Protein AF-Q801A0-F1 (afdb_monomer_lite)

Structure (mmCIF, N/CA/C/O backbone):
data_AF-Q801A0-F1
#
_entry.id   AF-Q801A0-F1
#
loop_
_atom_site.group_PDB
_atom_site.id
_atom_site.type_symbol
_atom_site.label_atom_id
_atom_site.label_alt_id
_atom_site.label_comp_id
_atom_site.label_asym_id
_atom_site.label_entity_id
_atom_site.label_seq_id
_atom_site.pdbx_PDB_ins_code
_atom_site.Cartn_x
_atom_site.Cartn_y
_atom_site.Cartn_z
_atom_site.occupancy
_atom_site.B_iso_or_equiv
_atom_site.auth_seq_id
_atom_site.auth_comp_id
_atom_site.auth_asym_id
_atom_site.auth_atom_id
_atom_site.pdbx_PDB_model_num
ATOM 1 N N . THR A 1 1 ? 3.835 -5.209 -22.792 1.00 73.00 1 THR A N 1
ATOM 2 C CA . THR A 1 1 ? 5.117 -5.891 -22.469 1.00 73.00 1 THR A CA 1
ATOM 3 C C . THR A 1 1 ? 5.051 -6.560 -21.097 1.00 73.00 1 THR A C 1
ATOM 5 O O . THR A 1 1 ? 4.154 -6.251 -20.318 1.00 73.00 1 THR A O 1
ATOM 8 N N . ARG A 1 2 ? 5.968 -7.489 -20.769 1.00 81.25 2 ARG A N 1
ATOM 9 C CA . ARG A 1 2 ? 5.995 -8.210 -19.471 1.00 81.25 2 ARG A CA 1
ATOM 10 C C . ARG A 1 2 ? 6.015 -7.265 -18.258 1.00 81.25 2 ARG A C 1
ATOM 12 O O . ARG A 1 2 ? 5.290 -7.511 -17.299 1.00 81.25 2 ARG A O 1
ATOM 19 N N . GLY A 1 3 ? 6.769 -6.165 -18.336 1.00 82.62 3 GLY A N 1
ATOM 20 C CA . GLY A 1 3 ? 6.829 -5.135 -17.290 1.00 82.62 3 GLY A CA 1
ATOM 21 C C . GLY A 1 3 ? 5.484 -4.448 -17.026 1.00 82.62 3 GLY A C 1
ATOM 22 O O . GLY A 1 3 ? 5.073 -4.345 -15.876 1.00 82.62 3 GLY A O 1
ATOM 23 N N . GLN A 1 4 ? 4.736 -4.081 -18.074 1.00 85.62 4 GLN A N 1
ATOM 24 C CA . GLN A 1 4 ? 3.396 -3.483 -17.932 1.00 85.62 4 GLN A CA 1
ATOM 25 C C . GLN A 1 4 ? 2.413 -4.422 -17.218 1.00 85.62 4 GLN A C 1
ATOM 27 O O . GLN A 1 4 ? 1.650 -3.985 -16.358 1.00 85.62 4 GLN A O 1
ATOM 32 N N . ARG A 1 5 ? 2.460 -5.726 -17.528 1.00 89.69 5 ARG A N 1
ATOM 33 C CA . ARG A 1 5 ? 1.621 -6.728 -16.851 1.00 89.69 5 ARG A CA 1
ATOM 34 C C . ARG A 1 5 ? 1.970 -6.840 -15.367 1.00 89.69 5 ARG A C 1
ATOM 36 O O . ARG A 1 5 ? 1.071 -6.841 -14.534 1.00 89.69 5 ARG A O 1
ATOM 43 N N . LEU A 1 6 ? 3.259 -6.926 -15.035 1.00 90.25 6 LEU A N 1
ATOM 44 C CA . LEU A 1 6 ? 3.715 -6.976 -13.643 1.00 90.25 6 LEU A CA 1
ATOM 45 C C . LEU A 1 6 ? 3.309 -5.711 -12.872 1.00 90.25 6 LEU A C 1
ATOM 47 O O . LEU A 1 6 ? 2.892 -5.807 -11.721 1.00 90.25 6 LEU A O 1
ATOM 51 N N . PHE A 1 7 ? 3.367 -4.547 -13.524 1.00 90.69 7 PHE A N 1
ATOM 52 C CA . PHE A 1 7 ? 3.004 -3.266 -12.925 1.00 90.69 7 PHE A CA 1
ATOM 53 C C . PHE A 1 7 ? 1.510 -3.216 -12.609 1.00 90.69 7 PHE A C 1
ATOM 55 O O . PHE A 1 7 ? 1.133 -2.931 -11.478 1.00 90.69 7 PHE A O 1
ATOM 62 N N . SER A 1 8 ? 0.659 -3.597 -13.566 1.00 93.50 8 SER A N 1
ATOM 63 C CA . SER A 1 8 ? -0.792 -3.692 -13.361 1.00 93.50 8 SER A CA 1
ATOM 64 C C . SER A 1 8 ? -1.161 -4.643 -12.212 1.00 93.50 8 SER A C 1
ATOM 66 O O . SER A 1 8 ? -1.998 -4.306 -11.375 1.00 93.50 8 SER A O 1
ATOM 68 N N . ILE A 1 9 ? -0.484 -5.794 -12.105 1.00 93.56 9 ILE A N 1
ATOM 69 C CA . ILE A 1 9 ? -0.683 -6.736 -10.991 1.00 93.56 9 ILE A CA 1
ATOM 70 C C . ILE A 1 9 ? -0.283 -6.100 -9.653 1.00 93.56 9 ILE A C 1
ATOM 72 O O . ILE A 1 9 ? -1.025 -6.216 -8.678 1.00 93.56 9 ILE A O 1
ATOM 76 N N . ALA A 1 10 ? 0.869 -5.426 -9.588 1.00 93.94 10 ALA A N 1
ATOM 77 C CA . ALA A 1 10 ? 1.323 -4.755 -8.370 1.00 93.94 10 ALA A CA 1
ATOM 78 C C . ALA A 1 10 ? 0.355 -3.639 -7.937 1.00 93.94 10 ALA A C 1
ATOM 80 O O . ALA A 1 10 ? 0.010 -3.560 -6.758 1.00 93.94 10 ALA A O 1
ATOM 81 N N . VAL A 1 11 ? -0.148 -2.845 -8.889 1.00 94.75 11 VAL A N 1
ATOM 82 C CA . VAL A 1 11 ? -1.158 -1.801 -8.649 1.00 94.75 11 VAL A CA 1
ATOM 83 C C . VAL A 1 11 ? -2.448 -2.398 -8.083 1.00 94.75 11 VAL A C 1
ATOM 85 O O . VAL A 1 11 ? -2.939 -1.944 -7.053 1.00 94.75 11 VAL A O 1
ATOM 88 N N . SER A 1 12 ? -2.972 -3.459 -8.698 1.00 95.50 12 SER A N 1
ATOM 89 C CA . SER A 1 12 ? -4.181 -4.126 -8.200 1.00 95.50 12 SER A CA 1
ATOM 90 C C . SER A 1 12 ? -3.992 -4.666 -6.775 1.00 95.50 12 SER A C 1
ATOM 92 O O . SER A 1 12 ? -4.858 -4.503 -5.913 1.00 95.50 12 SER A O 1
ATOM 94 N N . ARG A 1 13 ? -2.825 -5.257 -6.486 1.00 95.19 13 ARG A N 1
ATOM 95 C CA . ARG A 1 13 ? -2.493 -5.785 -5.154 1.00 95.19 13 ARG A CA 1
ATOM 96 C C . ARG A 1 13 ? -2.385 -4.691 -4.096 1.00 95.19 13 ARG A C 1
ATOM 98 O O . ARG A 1 13 ? -2.923 -4.873 -3.006 1.00 95.19 13 ARG A O 1
ATOM 105 N N . VAL A 1 14 ? -1.724 -3.569 -4.398 1.00 95.75 14 VAL A N 1
ATOM 106 C CA . VAL A 1 14 ? -1.597 -2.465 -3.433 1.00 95.75 14 VAL A CA 1
ATOM 107 C C . VAL A 1 14 ? -2.942 -1.782 -3.183 1.00 95.75 14 VAL A C 1
ATOM 109 O O . VAL A 1 14 ? -3.251 -1.475 -2.037 1.00 95.75 14 VAL A O 1
ATOM 112 N N . GLN A 1 15 ? -3.786 -1.634 -4.210 1.00 95.38 15 GLN A N 1
ATOM 113 C CA . GLN A 1 15 ? -5.150 -1.117 -4.050 1.00 95.38 15 GLN A CA 1
ATOM 114 C C . GLN A 1 15 ? -5.980 -2.010 -3.125 1.00 95.38 15 GLN A C 1
ATOM 116 O O . GLN A 1 15 ? -6.619 -1.521 -2.197 1.00 95.38 15 GLN A O 1
ATOM 121 N N . HIS A 1 16 ? -5.929 -3.329 -3.326 1.00 93.94 16 HIS A N 1
ATOM 122 C CA . HIS A 1 16 ? -6.635 -4.265 -2.455 1.00 93.94 16 HIS A CA 1
ATOM 123 C C . HIS A 1 16 ? -6.119 -4.212 -1.008 1.00 93.94 16 HIS A C 1
ATOM 125 O O . HIS A 1 16 ? -6.919 -4.197 -0.073 1.00 93.94 16 HIS A O 1
ATOM 131 N N . LEU A 1 17 ? -4.799 -4.148 -0.810 1.00 94.38 17 LEU A N 1
ATOM 132 C CA . LEU A 1 17 ? -4.196 -3.988 0.516 1.00 94.38 17 LEU A CA 1
ATOM 133 C C . LEU A 1 17 ? -4.634 -2.689 1.200 1.00 94.38 17 LEU A C 1
ATOM 135 O O . LEU A 1 17 ? -4.963 -2.717 2.383 1.00 94.38 17 LEU A O 1
ATOM 139 N N . HIS A 1 18 ? -4.682 -1.579 0.462 1.00 94.56 18 HIS A N 1
ATOM 140 C CA . HIS A 1 18 ? -5.147 -0.294 0.976 1.00 94.56 18 HIS A CA 1
ATOM 141 C C . HIS A 1 18 ? -6.603 -0.366 1.449 1.00 94.56 18 HIS A C 1
ATOM 143 O O . HIS A 1 18 ? -6.892 0.003 2.584 1.00 94.56 18 HIS A O 1
ATOM 149 N N . LEU A 1 19 ? -7.501 -0.917 0.624 1.00 93.81 19 LEU A N 1
ATOM 150 C CA . LEU A 1 19 ? -8.912 -1.083 0.986 1.00 93.81 19 LEU A CA 1
ATOM 151 C C . LEU A 1 19 ? -9.093 -2.000 2.203 1.00 93.81 19 LEU A C 1
ATOM 153 O O . LEU A 1 19 ? -9.931 -1.734 3.063 1.00 93.81 19 LEU A O 1
ATOM 157 N N . LEU A 1 20 ? -8.298 -3.070 2.303 1.00 91.12 20 LEU A N 1
ATOM 158 C CA . LEU A 1 20 ? -8.319 -3.960 3.462 1.00 91.12 20 LEU A CA 1
ATOM 159 C C . LEU A 1 20 ? -7.852 -3.240 4.735 1.00 91.12 20 LEU A C 1
ATOM 161 O O . LEU A 1 20 ? -8.500 -3.369 5.771 1.00 91.12 20 LEU A O 1
ATOM 165 N N . ALA A 1 21 ? -6.756 -2.481 4.659 1.00 89.88 21 ALA A N 1
ATOM 166 C CA . ALA A 1 21 ? -6.239 -1.708 5.784 1.00 89.88 21 ALA A CA 1
ATOM 167 C C . ALA A 1 21 ? -7.244 -0.642 6.242 1.00 89.88 21 ALA A C 1
ATOM 169 O O . ALA A 1 21 ? -7.520 -0.545 7.434 1.00 89.88 21 ALA A O 1
ATOM 170 N N . GLN A 1 22 ? -7.845 0.089 5.297 1.00 91.25 22 GLN A N 1
ATOM 171 C CA . GLN A 1 22 ? -8.879 1.081 5.582 1.00 91.25 22 GLN A CA 1
ATOM 172 C C . GLN A 1 22 ? -10.073 0.445 6.296 1.00 91.25 22 GLN A C 1
ATOM 174 O O . GLN A 1 22 ? -10.487 0.934 7.340 1.00 91.25 22 GLN A O 1
ATOM 179 N N . ARG A 1 23 ? -10.582 -0.680 5.780 1.00 90.44 23 ARG A N 1
ATOM 180 C CA . ARG A 1 23 ? -11.695 -1.403 6.403 1.00 90.44 23 ARG A CA 1
ATOM 181 C C . ARG A 1 23 ? -11.369 -1.837 7.827 1.00 90.44 23 ARG A C 1
ATOM 183 O O . ARG A 1 23 ? -12.159 -1.600 8.727 1.00 90.44 23 ARG A O 1
ATOM 190 N N . LEU A 1 24 ? -10.206 -2.451 8.032 1.00 88.12 24 LEU A N 1
ATOM 191 C CA . LEU A 1 24 ? -9.783 -2.918 9.352 1.00 88.12 24 LEU A CA 1
ATOM 192 C C . LEU A 1 24 ? -9.611 -1.775 10.348 1.00 88.12 24 LEU A C 1
ATOM 194 O O . LEU A 1 24 ? -9.953 -1.937 11.517 1.00 88.12 24 LEU A O 1
ATOM 198 N N . PHE A 1 25 ? -9.089 -0.641 9.886 1.00 86.94 25 PHE A N 1
ATOM 199 C CA . PHE A 1 25 ? -8.958 0.551 10.705 1.00 86.94 25 PHE A CA 1
ATOM 200 C C . PHE A 1 25 ? -10.328 1.131 11.072 1.00 86.94 25 PHE A C 1
ATOM 202 O O . PHE A 1 25 ? -10.570 1.386 12.244 1.00 86.94 25 PHE A O 1
ATOM 209 N N . SER A 1 26 ? -11.247 1.257 10.110 1.00 89.31 26 SER A N 1
ATOM 210 C CA . SER A 1 26 ? -12.614 1.726 10.371 1.00 89.31 26 SER A CA 1
ATOM 211 C C . SER A 1 26 ? -13.397 0.787 11.293 1.00 89.31 26 SER A C 1
ATOM 213 O O . SER A 1 26 ? -14.056 1.256 12.217 1.00 89.31 26 SER A O 1
ATOM 215 N N . ASP A 1 27 ? -13.299 -0.531 11.090 1.00 88.62 27 ASP A N 1
ATOM 216 C CA . ASP A 1 27 ? -13.929 -1.531 11.960 1.00 88.62 27 ASP A CA 1
ATOM 217 C C . ASP A 1 27 ? -13.383 -1.408 13.393 1.00 88.62 27 ASP A C 1
ATOM 219 O O . ASP A 1 27 ? -14.153 -1.402 14.353 1.00 88.62 27 ASP A O 1
ATOM 223 N N . PHE A 1 28 ? -12.062 -1.251 13.538 1.00 86.31 28 PHE A N 1
ATOM 224 C CA . PHE A 1 28 ? -11.417 -1.018 14.828 1.00 86.31 28 PHE A CA 1
ATOM 225 C C . PHE A 1 28 ? -11.901 0.282 15.474 1.00 86.31 28 PHE A C 1
ATOM 227 O O . PHE A 1 28 ? -12.397 0.229 16.594 1.00 86.31 28 PHE A O 1
ATOM 234 N N . GLU A 1 29 ? -11.835 1.413 14.770 1.00 87.31 29 GLU A N 1
ATOM 235 C CA . GLU A 1 29 ? -12.251 2.722 15.285 1.00 87.31 29 GLU A CA 1
ATOM 236 C C . GLU A 1 29 ? -13.720 2.717 15.727 1.00 87.31 29 GLU A C 1
ATOM 238 O O . GLU A 1 29 ? -14.038 3.194 16.812 1.00 87.31 29 GLU A O 1
ATOM 243 N N . SER A 1 30 ? -14.607 2.103 14.938 1.00 89.12 30 SER A N 1
ATOM 244 C CA . SER A 1 30 ? -16.037 2.002 15.260 1.00 89.12 30 SER A CA 1
ATOM 245 C C . SER A 1 30 ? -16.340 1.135 16.487 1.00 89.12 30 SER A C 1
ATOM 247 O O . SER A 1 30 ? -17.406 1.270 17.086 1.00 89.12 30 SER A O 1
ATOM 249 N N . SER A 1 31 ? -15.418 0.241 16.860 1.00 89.12 31 SER A N 1
ATOM 250 C CA . SER A 1 31 ? -15.555 -0.629 18.032 1.00 89.12 31 SER A CA 1
ATOM 251 C C . SER A 1 31 ? -15.087 0.021 19.336 1.00 89.12 31 SER A C 1
ATOM 253 O O . SER A 1 31 ? -15.377 -0.511 20.407 1.00 89.12 31 SER A O 1
ATOM 255 N N . LEU A 1 32 ? -14.379 1.153 19.253 1.00 88.62 32 LEU A N 1
ATOM 256 C CA . LEU A 1 32 ? -13.834 1.850 20.412 1.00 88.62 32 LEU A CA 1
ATOM 257 C C . LEU A 1 32 ? -14.914 2.626 21.164 1.00 88.62 32 LEU A C 1
ATOM 259 O O . LEU A 1 32 ? -15.787 3.269 20.580 1.00 88.62 32 LEU A O 1
ATOM 263 N N . GLN A 1 33 ? -14.805 2.635 22.487 1.00 89.81 33 GLN A N 1
ATOM 264 C CA . GLN A 1 33 ? -15.561 3.547 23.335 1.00 89.81 33 GLN A CA 1
ATOM 265 C C . GLN A 1 33 ? -14.976 4.966 23.257 1.00 89.81 33 GLN A C 1
ATOM 267 O O . GLN A 1 33 ? -13.806 5.162 22.930 1.00 89.81 33 GLN A O 1
ATOM 272 N N . THR A 1 34 ? -15.761 5.979 23.634 1.00 86.12 34 THR A N 1
ATOM 273 C CA . THR A 1 34 ? -15.368 7.400 23.554 1.00 86.12 34 THR A CA 1
ATOM 274 C C . THR A 1 34 ? -14.021 7.711 24.220 1.00 86.12 34 THR A C 1
ATOM 276 O O . THR A 1 34 ? -13.263 8.544 23.724 1.00 86.12 34 THR A O 1
ATOM 279 N N . GLU A 1 35 ? -13.701 7.061 25.343 1.00 85.44 35 GLU A N 1
ATOM 280 C CA . GLU A 1 35 ? -12.425 7.277 26.037 1.00 85.44 35 GLU A CA 1
ATOM 281 C C . GLU A 1 35 ? -11.248 6.594 25.325 1.00 85.44 35 GLU A C 1
ATOM 283 O O . GLU A 1 35 ? -10.176 7.183 25.203 1.00 85.44 35 GLU A O 1
ATOM 288 N N . GLU A 1 36 ? -11.454 5.404 24.764 1.00 85.75 36 GLU A N 1
ATOM 289 C CA . GLU A 1 36 ? -10.448 4.711 23.953 1.00 85.75 36 GLU A CA 1
ATOM 290 C C . GLU A 1 36 ? -10.171 5.480 22.654 1.00 85.75 36 GLU A C 1
ATOM 292 O O . GLU A 1 36 ? -9.020 5.610 22.243 1.00 85.75 36 GLU A O 1
ATOM 297 N N . GLN A 1 37 ? -11.197 6.092 22.053 1.00 83.94 37 GLN A N 1
ATOM 298 C CA . GLN A 1 37 ? -11.037 6.954 20.880 1.00 83.94 37 GLN A CA 1
ATOM 299 C C . GLN A 1 37 ? -10.224 8.219 21.206 1.00 83.94 37 GLN A C 1
ATOM 301 O O . GLN A 1 37 ? -9.370 8.639 20.424 1.00 83.94 37 GLN A O 1
ATOM 306 N N . ARG A 1 38 ? -10.415 8.813 22.395 1.00 83.12 38 ARG A N 1
ATOM 307 C CA . ARG A 1 38 ? -9.566 9.921 22.871 1.00 83.12 38 ARG A CA 1
ATOM 308 C C . ARG A 1 38 ? -8.116 9.493 23.068 1.00 83.12 38 ARG A C 1
ATOM 310 O O . ARG A 1 38 ? -7.223 10.291 22.791 1.00 83.12 38 ARG A O 1
ATOM 317 N N . GLN A 1 39 ? -7.872 8.274 23.545 1.00 82.06 39 GLN A N 1
ATOM 318 C CA . GLN A 1 39 ? -6.518 7.734 23.678 1.00 82.06 39 GLN A CA 1
ATOM 319 C C . GLN A 1 39 ? -5.884 7.450 22.313 1.00 82.06 39 GLN A C 1
ATOM 321 O O . GLN A 1 39 ? -4.748 7.861 22.092 1.00 82.06 39 GLN A O 1
ATOM 326 N N . LEU A 1 40 ? -6.629 6.862 21.373 1.00 81.94 40 LEU A N 1
ATOM 327 C CA . LEU A 1 40 ? -6.182 6.648 19.995 1.00 81.94 40 LEU A CA 1
ATOM 328 C C . LEU A 1 40 ? -5.736 7.963 19.334 1.00 81.94 40 LEU A C 1
ATOM 330 O O . LEU A 1 40 ? -4.665 8.031 18.739 1.00 81.94 40 LEU A O 1
ATOM 334 N N . ASN A 1 41 ? -6.504 9.041 19.504 1.00 77.06 41 ASN A N 1
ATOM 335 C CA . ASN A 1 41 ? -6.144 10.357 18.969 1.00 77.06 41 ASN A CA 1
ATOM 336 C C . ASN A 1 41 ? -4.850 10.928 19.575 1.00 77.06 41 ASN A C 1
ATOM 338 O O . ASN A 1 41 ? -4.131 11.656 18.897 1.00 77.06 41 ASN A O 1
ATOM 342 N N . LYS A 1 42 ? -4.530 10.604 20.836 1.00 77.25 42 LYS A N 1
ATOM 343 C CA . LYS A 1 42 ? -3.253 10.998 21.457 1.00 77.25 42 LYS A CA 1
ATOM 344 C C . LYS A 1 42 ? -2.080 10.203 20.887 1.00 77.25 42 LYS A C 1
ATOM 346 O O . LYS A 1 42 ? -1.022 10.782 20.675 1.00 77.25 42 LYS A O 1
ATOM 351 N N . ILE A 1 43 ? -2.291 8.917 20.608 1.00 72.81 43 ILE A N 1
ATOM 352 C CA . ILE A 1 43 ? -1.309 8.024 19.983 1.00 72.81 43 ILE A CA 1
ATOM 353 C C . ILE A 1 43 ? -0.929 8.553 18.588 1.00 72.81 43 ILE A C 1
ATOM 355 O O . ILE A 1 43 ? 0.245 8.768 18.315 1.00 72.81 43 ILE A O 1
ATOM 359 N N . PHE A 1 44 ? -1.903 8.926 17.750 1.00 67.31 44 PHE A N 1
ATOM 360 C CA . PHE A 1 44 ? -1.631 9.508 16.423 1.00 67.31 44 PHE A CA 1
ATOM 361 C C . PHE A 1 44 ? -0.823 10.813 16.434 1.00 67.31 44 PHE A C 1
ATOM 363 O O . PHE A 1 44 ? -0.169 11.135 15.446 1.00 67.31 44 PHE A O 1
ATOM 370 N N . LEU A 1 45 ? -0.866 11.574 17.528 1.00 61.94 45 LEU A N 1
ATOM 371 C CA . LEU A 1 45 ? -0.087 12.804 17.679 1.00 61.94 45 LEU A CA 1
ATOM 372 C C . LEU A 1 45 ? 1.360 12.543 18.125 1.00 61.94 45 LEU A C 1
ATOM 374 O O . LEU A 1 45 ? 2.173 13.465 18.094 1.00 61.94 45 LEU A O 1
ATOM 378 N N . GLN A 1 46 ? 1.671 11.322 18.566 1.00 60.97 46 GLN A N 1
ATOM 379 C CA . GLN A 1 46 ? 2.925 10.981 19.236 1.00 60.97 46 GLN A CA 1
ATOM 380 C C . GLN A 1 46 ? 3.683 9.817 18.575 1.00 60.97 46 GLN A C 1
ATOM 382 O O . GLN A 1 46 ? 4.831 9.558 18.940 1.00 60.97 46 GLN A O 1
ATOM 387 N N . ASP A 1 47 ? 3.063 9.138 17.610 1.00 65.88 47 ASP A N 1
ATOM 388 C CA . ASP A 1 47 ? 3.552 7.881 17.057 1.00 65.88 47 ASP A CA 1
ATOM 389 C C . ASP A 1 47 ? 4.449 8.013 15.830 1.00 65.88 47 ASP A C 1
ATOM 391 O O . ASP A 1 47 ? 4.353 8.942 15.026 1.00 65.88 47 ASP A O 1
ATOM 395 N N . PHE A 1 48 ? 5.273 6.977 15.678 1.00 77.62 48 PHE A N 1
ATOM 396 C CA . PHE A 1 48 ? 6.115 6.726 14.521 1.00 77.62 48 PHE A CA 1
ATOM 397 C C . PHE A 1 48 ? 5.520 5.591 13.683 1.00 77.62 48 PHE A C 1
ATOM 399 O O . PHE A 1 48 ? 5.170 4.531 14.211 1.00 77.62 48 PHE A O 1
ATOM 406 N N . CYS A 1 49 ? 5.453 5.755 12.364 1.00 87.00 49 CYS A N 1
ATOM 407 C CA . CYS A 1 49 ? 5.162 4.637 11.475 1.00 87.00 49 CYS A CA 1
ATOM 408 C C . CYS A 1 49 ? 6.411 3.764 11.296 1.00 87.00 49 CYS A C 1
ATOM 410 O O . CYS A 1 49 ? 7.541 4.251 11.243 1.00 87.00 49 CYS A O 1
ATOM 412 N N . ASN A 1 50 ? 6.208 2.463 11.054 1.00 89.31 50 ASN A N 1
ATOM 413 C CA . ASN A 1 50 ? 7.295 1.526 10.725 1.00 89.31 50 ASN A CA 1
ATOM 414 C C . ASN A 1 50 ? 8.137 1.962 9.508 1.00 89.31 50 ASN A C 1
ATOM 416 O O . ASN A 1 50 ? 9.202 1.406 9.270 1.00 89.31 50 ASN A O 1
ATOM 420 N N . SER A 1 51 ? 7.649 2.917 8.717 1.00 91.94 51 SER A N 1
ATOM 421 C CA . SER A 1 51 ? 8.277 3.443 7.509 1.00 91.94 51 SER A CA 1
ATOM 422 C C . SER A 1 51 ? 8.877 4.847 7.653 1.00 91.94 51 SER A C 1
ATOM 424 O O . SER A 1 51 ? 9.406 5.344 6.665 1.00 91.94 51 SER A O 1
ATOM 426 N N . ASP A 1 52 ? 8.833 5.498 8.821 1.00 90.69 52 ASP A N 1
ATOM 427 C CA . ASP A 1 52 ? 9.202 6.926 8.953 1.00 90.69 52 ASP A CA 1
ATOM 428 C C . ASP A 1 52 ? 10.659 7.243 8.600 1.00 90.69 52 ASP A C 1
ATOM 430 O O . ASP A 1 52 ? 10.987 8.347 8.174 1.00 90.69 52 ASP A O 1
ATOM 434 N N . TYR A 1 53 ? 11.550 6.260 8.715 1.00 91.06 53 TYR A N 1
ATOM 435 C CA . TYR A 1 53 ? 12.953 6.399 8.319 1.00 91.06 53 TYR A CA 1
ATOM 436 C C . TYR A 1 53 ? 13.179 6.256 6.799 1.00 91.06 53 TYR A C 1
ATOM 438 O O . TYR A 1 53 ? 14.317 6.343 6.327 1.00 91.06 53 TYR A O 1
ATOM 446 N N . ILE A 1 54 ? 12.133 5.983 6.010 1.00 94.19 54 ILE A N 1
ATOM 447 C CA . ILE A 1 54 ? 12.212 5.817 4.555 1.00 94.19 54 ILE A CA 1
ATOM 448 C C . ILE A 1 54 ? 11.869 7.145 3.882 1.00 94.19 54 ILE A C 1
ATOM 450 O O . ILE A 1 54 ? 10.712 7.552 3.809 1.00 94.19 54 ILE A O 1
ATOM 454 N N . ILE A 1 55 ? 12.883 7.787 3.304 1.00 93.50 55 ILE A N 1
ATOM 455 C CA . ILE A 1 55 ? 12.700 9.005 2.511 1.00 93.50 55 ILE A CA 1
ATOM 456 C C . ILE A 1 55 ? 11.946 8.647 1.228 1.00 93.50 55 ILE A C 1
ATOM 458 O O . ILE A 1 55 ? 12.453 7.913 0.373 1.00 93.50 55 ILE A O 1
ATOM 462 N N . SER A 1 56 ? 10.738 9.182 1.095 1.00 92.56 56 SER A N 1
ATOM 463 C CA . SER A 1 56 ? 9.882 9.024 -0.077 1.00 92.56 56 SER A CA 1
ATOM 464 C C . SER A 1 56 ? 9.496 10.395 -0.637 1.00 92.56 56 SER A C 1
ATOM 466 O O . SER A 1 56 ? 9.514 11.373 0.110 1.00 92.56 56 SER A O 1
ATOM 468 N N . PRO A 1 57 ? 9.199 10.498 -1.946 1.00 93.25 57 PRO A N 1
ATOM 469 C CA . PRO A 1 57 ? 8.692 11.736 -2.520 1.00 93.25 57 PRO A CA 1
ATOM 470 C C . PRO A 1 57 ? 7.411 12.172 -1.811 1.00 93.25 57 PRO A C 1
ATOM 472 O O . PRO A 1 57 ? 6.469 11.384 -1.713 1.00 93.25 57 PRO A O 1
ATOM 475 N N . ILE A 1 58 ? 7.371 13.418 -1.349 1.00 92.31 58 ILE A N 1
ATOM 476 C CA . ILE A 1 58 ? 6.221 13.940 -0.590 1.00 92.31 58 ILE A CA 1
ATOM 477 C C . ILE A 1 58 ? 5.161 14.585 -1.483 1.00 92.31 58 ILE A C 1
ATOM 479 O O . ILE A 1 58 ? 4.036 14.827 -1.050 1.00 92.31 58 ILE A O 1
ATOM 483 N N . ASP A 1 59 ? 5.506 14.856 -2.742 1.00 93.31 59 ASP A N 1
ATOM 484 C CA . ASP A 1 59 ? 4.603 15.480 -3.693 1.00 93.31 59 ASP A CA 1
ATOM 485 C C . ASP A 1 59 ? 4.752 14.931 -5.123 1.00 93.31 59 ASP A C 1
ATOM 487 O O . ASP A 1 59 ? 5.619 14.110 -5.463 1.00 93.31 59 ASP A O 1
ATOM 491 N N . LYS A 1 60 ? 3.852 15.397 -5.994 1.00 94.00 60 LYS A N 1
ATOM 492 C CA . LYS A 1 60 ? 3.805 15.021 -7.411 1.00 94.00 60 LYS A CA 1
ATOM 493 C C . LYS A 1 60 ? 5.095 15.381 -8.146 1.00 94.00 60 LYS A C 1
ATOM 495 O O . LYS A 1 60 ? 5.507 14.655 -9.048 1.00 94.00 60 LYS A O 1
ATOM 500 N N . HIS A 1 61 ? 5.710 16.500 -7.799 1.00 95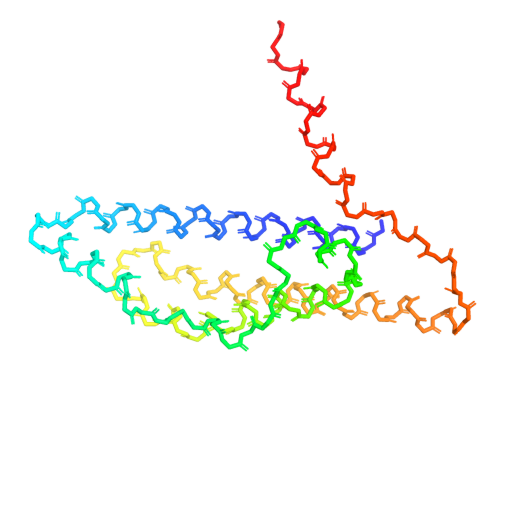.12 61 HIS A N 1
ATOM 501 C CA . HIS A 1 61 ? 6.853 17.043 -8.507 1.00 95.12 61 HIS A CA 1
ATOM 502 C C . HIS A 1 61 ? 8.133 16.266 -8.185 1.00 95.12 61 HIS A C 1
ATOM 504 O O . HIS A 1 61 ? 8.855 15.866 -9.099 1.00 95.12 61 HIS A O 1
ATOM 510 N N . GLU A 1 62 ? 8.375 15.945 -6.916 1.00 93.56 62 GLU A N 1
ATOM 511 C CA . GLU A 1 62 ? 9.447 15.039 -6.497 1.00 93.56 62 GLU A CA 1
ATOM 512 C C . GLU A 1 62 ? 9.264 13.625 -7.063 1.00 93.56 62 GLU A C 1
ATOM 514 O O . GLU A 1 62 ? 10.235 12.981 -7.481 1.00 93.56 62 GLU A O 1
ATOM 519 N N . THR A 1 63 ? 8.013 13.157 -7.136 1.00 93.69 63 THR A N 1
ATOM 520 C CA . THR A 1 63 ? 7.681 11.866 -7.749 1.00 93.69 63 THR A CA 1
ATOM 521 C C . THR A 1 63 ? 8.054 11.859 -9.231 1.00 93.69 63 THR A C 1
ATOM 523 O O . THR A 1 63 ? 8.746 10.952 -9.685 1.00 93.69 63 THR A O 1
ATOM 526 N N . GLN A 1 64 ? 7.662 12.890 -9.986 1.00 92.81 64 GLN A N 1
ATOM 527 C CA . GLN A 1 64 ? 7.943 12.999 -11.424 1.00 92.81 64 GLN A CA 1
ATOM 528 C C . GLN A 1 64 ? 9.435 13.130 -11.753 1.00 92.81 64 GLN A C 1
ATOM 530 O O . GLN A 1 64 ? 9.848 12.740 -12.842 1.00 92.81 64 GLN A O 1
ATOM 535 N N . ARG A 1 65 ? 10.246 13.655 -10.828 1.00 93.06 65 ARG A N 1
ATOM 536 C CA . ARG A 1 65 ? 11.707 13.729 -10.985 1.00 93.06 65 ARG A CA 1
ATOM 537 C C . ARG A 1 65 ? 12.438 12.435 -10.640 1.00 93.06 65 ARG A C 1
ATOM 539 O O . ARG A 1 65 ? 13.631 12.320 -10.909 1.00 93.06 65 ARG A O 1
ATOM 546 N N . SER A 1 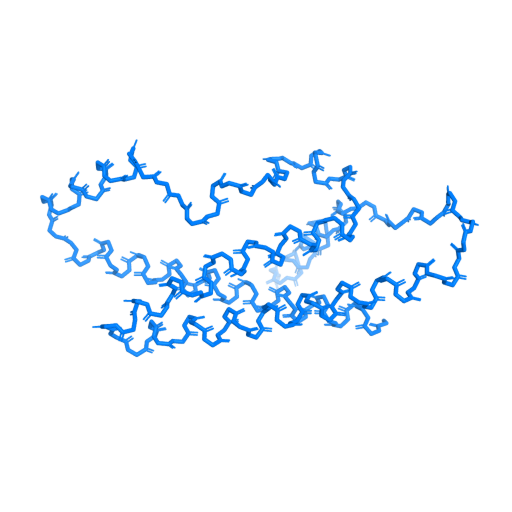66 ? 11.764 11.478 -10.014 1.00 92.19 66 SER A N 1
ATOM 547 C CA . SER A 1 66 ? 12.370 10.210 -9.623 1.00 92.19 66 SER A CA 1
ATOM 548 C C . SER A 1 66 ? 12.280 9.191 -10.758 1.00 92.19 66 SER A C 1
ATOM 550 O O . SER A 1 66 ? 11.260 9.078 -11.433 1.00 92.19 66 SER A O 1
ATOM 552 N N . SER A 1 67 ? 13.342 8.409 -10.960 1.00 91.88 67 SER A N 1
ATOM 553 C CA . SER A 1 67 ? 13.302 7.304 -11.921 1.00 91.88 67 SER A CA 1
ATOM 554 C C . SER A 1 67 ? 12.334 6.210 -11.461 1.00 91.88 67 SER A C 1
ATOM 556 O O . SER A 1 67 ? 12.134 5.999 -10.261 1.00 91.88 67 SER A O 1
ATOM 558 N N . VAL A 1 68 ? 11.779 5.454 -12.413 1.00 89.56 68 VAL A N 1
ATOM 559 C CA . VAL A 1 68 ? 10.900 4.304 -12.124 1.00 89.56 68 VAL A CA 1
ATOM 560 C C . VAL A 1 68 ? 11.590 3.297 -11.202 1.00 89.56 68 VAL A C 1
ATOM 562 O O . VAL A 1 68 ? 10.960 2.765 -10.289 1.00 89.56 68 VAL A O 1
ATOM 565 N N . LEU A 1 69 ? 12.8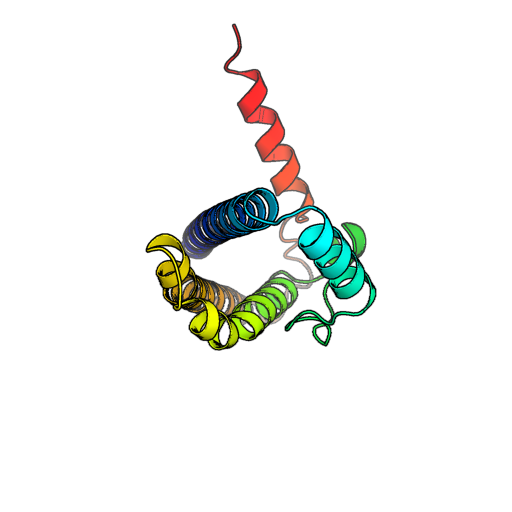94 3.073 -11.396 1.00 90.88 69 LEU A N 1
ATOM 566 C CA . LEU A 1 69 ? 13.689 2.190 -10.549 1.00 90.88 69 LEU A CA 1
ATOM 567 C C . LEU A 1 69 ? 13.794 2.724 -9.113 1.00 90.88 69 LEU A C 1
ATOM 569 O O . LEU A 1 69 ? 13.567 1.970 -8.172 1.00 90.88 69 LEU A O 1
ATOM 573 N N . LYS A 1 70 ? 14.065 4.027 -8.934 1.00 93.06 70 LYS A N 1
ATOM 574 C CA . LYS A 1 70 ? 14.110 4.664 -7.608 1.00 93.06 70 LYS A CA 1
ATOM 575 C C . LYS A 1 70 ? 12.762 4.547 -6.898 1.00 93.06 70 LYS A C 1
ATOM 577 O O . LYS A 1 70 ? 12.725 4.119 -5.748 1.00 93.06 70 LYS A O 1
ATOM 582 N N . LEU A 1 71 ? 11.669 4.879 -7.586 1.00 94.62 71 LEU A N 1
ATOM 583 C CA . LEU A 1 71 ? 10.315 4.776 -7.034 1.00 94.62 71 LEU A CA 1
ATOM 584 C C . LEU A 1 71 ? 9.976 3.333 -6.649 1.00 94.62 71 LEU A C 1
ATOM 586 O O . LEU A 1 71 ? 9.517 3.096 -5.538 1.00 94.62 71 LEU A O 1
ATOM 590 N N . SER A 1 72 ? 10.285 2.364 -7.515 1.00 93.75 72 SER A N 1
ATOM 591 C CA . SER A 1 72 ? 10.037 0.941 -7.244 1.00 93.75 72 SER A CA 1
ATOM 592 C C . SER A 1 72 ? 10.833 0.437 -6.037 1.00 93.75 72 SER A C 1
ATOM 594 O O . SER A 1 72 ? 10.288 -0.288 -5.208 1.00 93.75 72 SER A O 1
ATOM 596 N N . SER A 1 73 ? 12.096 0.851 -5.890 1.00 95.38 73 SER A N 1
ATOM 597 C CA . SER A 1 73 ? 12.928 0.512 -4.728 1.00 95.38 73 SER A CA 1
ATOM 598 C C . SER A 1 73 ? 12.408 1.132 -3.429 1.00 95.38 73 SER A C 1
ATOM 600 O O . SER A 1 73 ? 12.414 0.473 -2.391 1.00 95.38 73 SER A O 1
ATOM 602 N N . ILE A 1 74 ? 11.915 2.375 -3.472 1.00 96.31 74 ILE A N 1
ATOM 603 C CA . ILE A 1 74 ? 11.256 3.006 -2.319 1.00 96.31 74 ILE A CA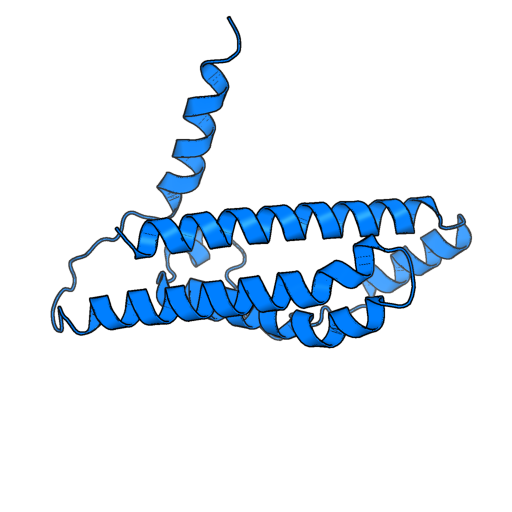 1
ATOM 604 C C . ILE A 1 74 ? 9.979 2.235 -1.964 1.00 96.31 74 ILE A C 1
ATOM 606 O O . ILE A 1 74 ? 9.806 1.852 -0.810 1.00 96.31 74 ILE A O 1
ATOM 610 N N . SER A 1 75 ? 9.125 1.924 -2.947 1.00 96.44 75 SER A N 1
ATOM 611 C CA . SER A 1 75 ? 7.910 1.126 -2.735 1.00 96.44 75 SER A CA 1
ATOM 612 C C . SER A 1 75 ? 8.209 -0.254 -2.150 1.00 96.44 75 SER A C 1
ATOM 614 O O . SER A 1 75 ? 7.501 -0.693 -1.248 1.00 96.44 75 SER A O 1
ATOM 616 N N . TYR A 1 76 ? 9.269 -0.925 -2.611 1.00 97.38 76 TYR A N 1
ATOM 617 C CA . TYR A 1 76 ? 9.720 -2.195 -2.041 1.00 97.38 76 TYR A CA 1
ATOM 618 C C . TYR A 1 76 ? 10.027 -2.052 -0.545 1.00 97.38 76 TYR A C 1
ATOM 620 O O . TYR A 1 76 ? 9.505 -2.823 0.258 1.00 97.38 76 TYR A O 1
ATOM 628 N N . ARG A 1 77 ? 10.815 -1.036 -0.163 1.00 97.50 77 ARG A N 1
ATOM 629 C CA . ARG A 1 77 ? 11.188 -0.796 1.239 1.00 97.50 77 ARG A CA 1
ATOM 630 C C . ARG A 1 77 ? 9.988 -0.452 2.117 1.00 97.50 77 ARG A C 1
ATOM 632 O O . ARG A 1 77 ? 9.927 -0.923 3.246 1.00 97.50 77 ARG A O 1
ATOM 639 N N . LEU A 1 78 ? 9.036 0.329 1.603 1.00 96.44 78 LEU A N 1
ATOM 640 C CA . LEU A 1 78 ? 7.793 0.647 2.314 1.00 96.44 78 LEU A CA 1
ATOM 641 C C . LEU A 1 78 ? 6.966 -0.615 2.591 1.00 96.44 78 LEU A C 1
ATOM 643 O O . LEU A 1 78 ? 6.437 -0.783 3.682 1.00 96.44 78 LEU A O 1
ATOM 647 N N . VAL A 1 79 ? 6.858 -1.529 1.625 1.00 96.81 79 VAL A N 1
ATOM 648 C CA . VAL A 1 79 ? 6.139 -2.797 1.835 1.00 96.81 79 VAL A CA 1
ATOM 649 C C . VAL A 1 79 ? 6.900 -3.700 2.809 1.00 96.81 79 VAL A C 1
ATOM 651 O O . VAL A 1 79 ? 6.299 -4.298 3.699 1.00 96.81 79 VAL A O 1
ATOM 654 N N . GLU A 1 80 ? 8.223 -3.779 2.672 1.00 95.81 80 GLU A N 1
ATOM 655 C CA . GLU A 1 80 ? 9.093 -4.578 3.538 1.00 95.81 80 GLU A CA 1
ATOM 656 C C . GLU A 1 80 ? 9.043 -4.126 5.002 1.00 95.81 80 GLU A C 1
ATOM 658 O O . GLU A 1 80 ? 8.947 -4.974 5.890 1.00 95.81 80 GLU A O 1
ATOM 663 N N . SER A 1 81 ? 9.024 -2.815 5.263 1.00 95.69 81 SER A N 1
ATOM 664 C CA . SER A 1 81 ? 8.981 -2.280 6.629 1.00 95.69 81 SER A CA 1
ATOM 665 C C . SER A 1 81 ? 7.712 -2.668 7.389 1.00 95.69 81 SER A C 1
ATOM 667 O O . SER A 1 81 ? 7.717 -2.691 8.614 1.00 95.69 81 SER A O 1
ATOM 669 N N . TRP A 1 82 ? 6.630 -2.988 6.676 1.00 93.94 82 TRP A N 1
ATOM 670 C CA . TRP A 1 82 ? 5.356 -3.413 7.258 1.00 93.94 82 TRP A CA 1
ATOM 671 C C . TRP A 1 82 ? 5.140 -4.929 7.230 1.00 93.94 82 TRP A C 1
ATOM 673 O O . TRP A 1 82 ? 4.281 -5.431 7.957 1.00 93.94 82 TRP A O 1
ATOM 683 N N . GLU A 1 83 ? 5.920 -5.678 6.444 1.00 92.38 83 GLU A N 1
ATOM 684 C CA . GLU A 1 83 ? 5.743 -7.123 6.290 1.00 92.38 83 GLU A CA 1
ATOM 685 C C . GLU A 1 83 ? 5.878 -7.839 7.640 1.00 92.38 83 GLU A C 1
ATOM 687 O O . GLU A 1 83 ? 4.937 -8.495 8.079 1.00 92.38 83 GLU A O 1
ATOM 692 N N . PHE A 1 84 ? 6.996 -7.684 8.351 1.00 89.44 84 PHE A N 1
ATOM 693 C CA . PHE A 1 84 ? 7.178 -8.357 9.640 1.00 89.44 84 PHE A CA 1
ATOM 694 C C . PHE A 1 84 ? 6.222 -7.845 10.740 1.00 89.44 84 PHE A C 1
ATOM 696 O O . PHE A 1 84 ? 5.554 -8.690 11.347 1.00 89.44 84 PHE A O 1
ATOM 703 N N . PRO A 1 85 ? 6.060 -6.521 10.967 1.00 89.56 85 PRO A N 1
ATOM 704 C CA . PRO A 1 85 ? 5.122 -6.002 11.970 1.00 89.56 85 PRO A CA 1
ATOM 705 C C . PRO A 1 85 ? 3.677 -6.472 11.777 1.00 89.56 85 PRO A C 1
ATOM 707 O O . PRO A 1 85 ? 2.960 -6.690 12.753 1.00 89.56 85 PRO A O 1
ATOM 710 N N . SER A 1 86 ? 3.250 -6.704 10.529 1.00 88.81 86 SER A N 1
ATOM 711 C CA . SER A 1 86 ? 1.893 -7.181 10.242 1.00 88.81 86 SER A CA 1
ATOM 712 C C . SER A 1 86 ? 1.573 -8.555 10.842 1.00 88.81 86 SER A C 1
ATOM 714 O O . SER A 1 86 ? 0.403 -8.872 11.042 1.00 88.81 86 SER A O 1
ATOM 716 N N . ARG A 1 87 ? 2.581 -9.368 11.195 1.00 86.19 87 ARG A N 1
ATOM 717 C CA . ARG A 1 87 ? 2.366 -10.667 11.857 1.00 86.19 87 ARG A CA 1
ATOM 718 C C . ARG A 1 87 ? 1.740 -10.517 13.237 1.00 86.19 87 ARG A C 1
ATOM 720 O O . ARG A 1 87 ? 0.933 -11.358 13.626 1.00 86.19 87 ARG A O 1
ATOM 727 N N . SER A 1 88 ? 2.055 -9.436 13.945 1.00 82.56 88 SER A N 1
ATOM 728 C CA . SER A 1 88 ? 1.487 -9.143 15.264 1.00 82.56 88 SER A CA 1
ATOM 729 C C . SER A 1 88 ? 0.001 -8.774 15.196 1.00 82.56 88 SER A C 1
ATOM 731 O O . SER A 1 88 ? -0.684 -8.798 16.212 1.00 82.56 88 SER A O 1
ATOM 733 N N . LEU A 1 89 ? -0.530 -8.500 13.998 1.00 74.44 89 LEU A N 1
ATOM 734 C CA . LEU A 1 89 ? -1.958 -8.255 13.783 1.00 74.44 89 LEU A CA 1
ATOM 735 C C . LEU A 1 89 ? -2.790 -9.549 13.780 1.00 74.44 89 LEU A C 1
ATOM 737 O O . LEU A 1 89 ? -4.016 -9.475 13.789 1.00 74.44 89 LEU A O 1
ATOM 741 N N . SER A 1 90 ? -2.153 -10.727 13.801 1.00 60.91 90 SER A N 1
ATOM 742 C CA . SER A 1 90 ? -2.819 -12.033 13.637 1.00 60.91 90 SER A CA 1
ATOM 743 C C . SER A 1 90 ? -3.703 -12.467 14.824 1.00 60.91 90 SER A C 1
ATOM 745 O O . SER A 1 90 ? -4.255 -13.565 14.828 1.00 60.91 90 SER A O 1
ATOM 747 N N . GLY A 1 91 ? -3.837 -11.625 15.854 1.00 57.78 91 GLY A N 1
ATOM 748 C CA . GLY A 1 91 ? -4.570 -11.910 17.093 1.00 57.78 91 GLY A CA 1
ATOM 749 C C . GLY A 1 91 ? -6.076 -11.616 17.073 1.00 57.78 91 GLY A C 1
ATOM 750 O O . GLY A 1 91 ? -6.724 -11.744 18.106 1.00 57.78 91 GLY A O 1
ATOM 751 N N . GLY A 1 92 ? -6.668 -11.220 15.944 1.00 62.44 92 GLY A N 1
ATOM 752 C CA . GLY A 1 92 ? -8.112 -10.972 15.852 1.00 62.44 92 GLY A CA 1
ATOM 753 C C . GLY A 1 92 ? -8.630 -11.093 14.424 1.00 62.44 92 GLY A C 1
ATOM 754 O O . GLY A 1 92 ? -7.858 -10.866 13.515 1.00 62.44 92 GLY A O 1
ATOM 755 N N . SER A 1 93 ? -9.917 -11.430 14.258 1.00 62.62 93 SER A N 1
ATOM 756 C CA . SER A 1 93 ? -10.703 -11.591 13.008 1.00 62.62 93 SER A CA 1
ATOM 757 C C . SER A 1 93 ? -9.978 -12.120 11.744 1.00 62.62 93 SER A C 1
ATOM 759 O O . SER A 1 93 ? -8.973 -11.594 11.279 1.00 62.62 93 SER A O 1
ATOM 761 N N . ALA A 1 94 ? -10.573 -13.113 11.072 1.00 68.62 94 ALA A N 1
ATOM 762 C CA . ALA A 1 94 ? -10.026 -13.744 9.858 1.00 68.62 94 ALA A CA 1
ATOM 763 C C . ALA A 1 94 ? -9.430 -12.801 8.771 1.00 68.62 94 ALA A C 1
ATOM 765 O O . ALA A 1 94 ? -8.469 -13.212 8.116 1.00 68.62 94 ALA A O 1
ATOM 766 N N . PRO A 1 95 ? -9.915 -11.556 8.557 1.00 71.44 95 PRO A N 1
ATOM 767 C CA . PRO A 1 95 ? -9.306 -10.625 7.603 1.00 71.44 95 PRO A CA 1
ATOM 768 C C . PRO A 1 95 ? -7.896 -10.118 7.976 1.00 71.44 95 PRO A C 1
ATOM 770 O O . PRO A 1 95 ? -7.100 -9.880 7.067 1.00 71.44 95 PRO A O 1
ATOM 773 N N . ARG A 1 96 ? -7.537 -9.987 9.267 1.00 75.12 96 ARG A N 1
ATOM 774 C CA . ARG A 1 96 ? -6.201 -9.489 9.682 1.00 75.12 96 ARG A CA 1
ATOM 775 C C . ARG A 1 96 ? -5.081 -10.472 9.357 1.00 75.12 96 ARG A C 1
ATOM 777 O O . ARG A 1 96 ? -4.005 -10.059 8.931 1.00 75.12 96 ARG A O 1
ATOM 784 N N . ASN A 1 97 ? -5.370 -11.769 9.433 1.00 79.56 97 ASN A N 1
ATOM 785 C CA . ASN A 1 97 ? -4.421 -12.839 9.105 1.00 79.56 97 ASN A CA 1
ATOM 786 C C . ASN A 1 97 ? -3.979 -12.819 7.631 1.00 79.56 97 ASN A C 1
ATOM 788 O O . ASN A 1 97 ? -2.998 -13.464 7.266 1.00 79.56 97 ASN A O 1
ATOM 792 N N . GLN A 1 98 ? -4.689 -12.083 6.770 1.00 84.31 98 GLN A N 1
ATOM 793 C CA . GLN A 1 98 ? -4.378 -11.997 5.346 1.00 84.31 98 GLN A CA 1
ATOM 794 C C . GLN A 1 98 ? -3.409 -10.860 4.994 1.00 84.31 98 GLN A C 1
ATOM 796 O O . GLN A 1 98 ? -2.951 -10.808 3.854 1.00 84.31 98 GLN A O 1
ATOM 801 N N . ILE A 1 99 ? -3.084 -9.953 5.922 1.00 89.19 99 ILE A N 1
ATOM 802 C CA . ILE A 1 99 ? -2.214 -8.802 5.627 1.00 89.19 99 ILE A CA 1
ATOM 803 C C . ILE A 1 99 ? -0.789 -9.268 5.328 1.00 89.19 99 ILE A C 1
ATOM 805 O O . ILE A 1 99 ? -0.252 -8.943 4.270 1.00 89.19 99 ILE A O 1
ATOM 809 N N . PHE A 1 100 ? -0.206 -10.076 6.218 1.00 91.44 100 PHE A N 1
ATOM 810 C CA . PHE A 1 100 ? 1.146 -10.614 6.057 1.00 91.44 100 PHE A CA 1
ATOM 811 C C . PHE A 1 100 ? 1.370 -11.302 4.694 1.00 91.44 100 PHE A C 1
ATOM 813 O O . PHE A 1 100 ? 2.270 -10.879 3.963 1.00 91.44 100 PHE A O 1
ATOM 820 N N . PRO A 1 101 ? 0.568 -12.311 4.288 1.00 92.50 101 PRO A N 1
ATOM 821 C CA . PRO A 1 101 ? 0.792 -12.983 3.009 1.00 92.50 101 PRO A CA 1
ATOM 822 C C . PRO A 1 101 ? 0.610 -12.040 1.812 1.00 92.50 101 PRO A C 1
ATOM 824 O O . PRO A 1 101 ? 1.402 -12.091 0.874 1.00 92.50 101 PRO A O 1
ATOM 827 N N . LYS A 1 102 ? -0.365 -11.119 1.854 1.00 94.25 102 LYS A N 1
ATOM 828 C CA . LYS A 1 102 ? -0.575 -10.136 0.777 1.00 94.25 102 LYS A CA 1
ATOM 829 C C . LYS A 1 102 ? 0.594 -9.151 0.647 1.00 94.25 102 LYS A C 1
ATOM 831 O O . LYS A 1 102 ? 0.985 -8.832 -0.476 1.00 94.25 102 LYS A O 1
ATOM 836 N N . LEU A 1 103 ? 1.164 -8.684 1.763 1.00 95.69 103 LEU A N 1
ATOM 837 C CA . LEU A 1 103 ? 2.371 -7.847 1.758 1.00 95.69 103 LEU A CA 1
ATOM 838 C C . LEU A 1 103 ? 3.563 -8.607 1.172 1.00 95.69 103 LEU A C 1
ATOM 840 O O . LEU A 1 103 ? 4.276 -8.057 0.336 1.00 95.69 103 LEU A O 1
ATOM 844 N N . SER A 1 104 ? 3.734 -9.881 1.535 1.00 95.69 104 SER A N 1
ATOM 845 C CA . SER A 1 104 ? 4.813 -10.717 1.001 1.00 95.69 104 SER A CA 1
ATOM 846 C C . SER A 1 104 ? 4.696 -10.913 -0.514 1.00 95.69 104 SER A C 1
ATOM 848 O O . SER A 1 104 ? 5.651 -10.686 -1.259 1.00 95.69 104 SER A O 1
ATOM 850 N N . GLU A 1 105 ? 3.491 -11.216 -1.005 1.00 95.75 105 GLU A N 1
ATOM 851 C CA . GLU A 1 105 ? 3.218 -11.321 -2.441 1.00 95.75 105 GLU A CA 1
ATOM 852 C C . GLU A 1 105 ? 3.458 -10.007 -3.197 1.00 95.75 105 GLU A C 1
ATOM 854 O O . GLU A 1 105 ? 3.975 -10.020 -4.322 1.00 95.75 105 GLU A O 1
ATOM 859 N N . LEU A 1 106 ? 3.065 -8.867 -2.617 1.00 97.25 106 LEU A N 1
ATOM 860 C CA . LEU A 1 106 ? 3.317 -7.550 -3.200 1.00 97.25 106 LEU A CA 1
ATOM 861 C C . LEU A 1 106 ? 4.821 -7.257 -3.242 1.00 97.25 106 LEU A C 1
ATOM 863 O O . LEU A 1 106 ? 5.324 -6.857 -4.292 1.00 97.25 106 LEU A O 1
ATOM 867 N N . LYS A 1 107 ? 5.547 -7.529 -2.152 1.00 97.25 107 LYS A N 1
ATOM 868 C CA . LYS A 1 107 ? 7.001 -7.356 -2.057 1.00 97.25 107 LYS A CA 1
ATOM 869 C C . LYS A 1 107 ? 7.726 -8.142 -3.149 1.00 97.25 107 LYS A C 1
ATOM 871 O O . LYS A 1 107 ? 8.533 -7.575 -3.887 1.00 97.25 107 LYS A O 1
ATOM 876 N N . THR A 1 108 ? 7.390 -9.423 -3.318 1.00 96.75 108 THR A N 1
ATOM 877 C CA . THR A 1 108 ? 7.933 -10.254 -4.404 1.00 96.75 108 THR A CA 1
ATOM 878 C C . THR A 1 108 ? 7.579 -9.687 -5.780 1.00 96.75 108 THR A C 1
ATOM 880 O O . THR A 1 108 ? 8.436 -9.640 -6.661 1.00 96.75 108 THR A O 1
ATOM 883 N N . GLY A 1 109 ? 6.344 -9.217 -5.977 1.00 95.19 109 GLY A N 1
ATOM 884 C CA . GLY A 1 109 ? 5.916 -8.592 -7.232 1.00 95.19 109 GLY A CA 1
ATOM 885 C C . GLY A 1 109 ? 6.725 -7.341 -7.592 1.00 95.19 109 GLY A C 1
ATOM 886 O O . GLY A 1 109 ? 7.163 -7.203 -8.735 1.00 95.19 109 GLY A O 1
ATOM 887 N N . ILE A 1 110 ? 6.982 -6.465 -6.617 1.00 96.12 110 ILE A N 1
ATOM 888 C CA . ILE A 1 110 ? 7.800 -5.258 -6.801 1.00 96.12 110 ILE A CA 1
ATOM 889 C C . ILE A 1 110 ? 9.263 -5.630 -7.072 1.00 96.12 110 ILE A C 1
ATOM 891 O O . ILE A 1 110 ? 9.886 -5.050 -7.957 1.00 96.12 110 ILE A O 1
ATOM 895 N N . LEU A 1 111 ? 9.810 -6.641 -6.392 1.00 95.75 111 LEU A N 1
ATOM 896 C CA . LEU A 1 111 ? 11.171 -7.118 -6.657 1.00 95.75 111 LEU A CA 1
ATOM 897 C C . LEU A 1 111 ? 11.338 -7.616 -8.102 1.00 95.75 111 LEU A C 1
ATOM 899 O O . LEU A 1 111 ? 12.342 -7.327 -8.752 1.00 95.75 111 LEU A O 1
ATOM 903 N N . LEU A 1 112 ? 10.342 -8.333 -8.632 1.00 94.06 112 LEU A N 1
ATOM 904 C CA . LEU A 1 112 ? 10.338 -8.767 -10.032 1.00 94.06 112 LEU A CA 1
ATOM 905 C C . LEU A 1 112 ? 10.238 -7.586 -11.005 1.00 94.06 112 LEU A C 1
ATOM 907 O O . LEU A 1 112 ? 10.853 -7.628 -12.069 1.00 94.06 112 LEU A O 1
ATOM 911 N N . LEU A 1 113 ? 9.493 -6.536 -10.647 1.00 92.19 113 LEU A N 1
ATOM 912 C CA . LEU A 1 113 ? 9.438 -5.293 -11.419 1.00 92.19 113 LEU A CA 1
ATOM 913 C C . LEU A 1 113 ? 10.784 -4.574 -11.451 1.00 92.19 113 LEU A C 1
ATOM 915 O O . LEU A 1 113 ? 11.203 -4.133 -12.516 1.00 92.19 113 LEU A O 1
ATOM 919 N N . ILE A 1 114 ? 11.466 -4.471 -10.312 1.00 92.94 114 ILE A N 1
ATOM 920 C CA . ILE A 1 114 ? 12.797 -3.861 -10.210 1.00 92.94 114 ILE A CA 1
ATOM 921 C C . ILE A 1 114 ? 13.771 -4.579 -11.148 1.00 92.94 114 ILE A C 1
ATOM 923 O O . ILE A 1 114 ? 14.381 -3.930 -11.993 1.00 92.94 114 ILE A O 1
ATOM 927 N N . ARG A 1 115 ? 13.838 -5.915 -11.068 1.00 91.44 115 ARG A N 1
ATOM 928 C CA . ARG A 1 115 ? 14.709 -6.736 -11.927 1.00 91.44 115 ARG A CA 1
ATOM 929 C C . ARG A 1 115 ? 14.387 -6.556 -13.410 1.00 91.44 115 ARG A C 1
ATOM 931 O O . ARG A 1 115 ? 15.267 -6.234 -14.193 1.00 91.44 115 ARG A O 1
ATOM 938 N N . ALA A 1 116 ? 13.107 -6.631 -13.777 1.00 87.44 116 ALA A N 1
ATOM 939 C CA . ALA A 1 116 ? 12.684 -6.455 -15.166 1.00 87.44 116 ALA A CA 1
ATOM 940 C C . ALA A 1 116 ? 13.016 -5.063 -15.742 1.00 87.44 116 ALA A C 1
ATOM 942 O O . ALA A 1 116 ? 13.172 -4.934 -16.954 1.00 87.44 116 ALA A O 1
ATOM 943 N N . ASN A 1 117 ? 13.099 -4.024 -14.902 1.00 81.88 117 ASN A N 1
ATOM 944 C CA . ASN A 1 117 ? 13.527 -2.687 -15.325 1.00 81.88 117 ASN A CA 1
ATOM 945 C C . ASN A 1 117 ? 15.058 -2.549 -15.405 1.00 81.88 117 ASN A C 1
ATOM 947 O O . ASN A 1 117 ? 15.540 -1.751 -16.201 1.00 81.88 117 ASN A O 1
ATOM 951 N N . GLN A 1 118 ? 15.815 -3.309 -14.609 1.00 82.38 118 GLN A N 1
ATOM 952 C CA . GLN A 1 118 ? 17.282 -3.352 -14.670 1.00 82.38 118 GLN A CA 1
ATOM 953 C C . GLN A 1 118 ? 17.770 -4.093 -15.920 1.00 82.38 118 GLN A C 1
ATOM 955 O O . GLN A 1 118 ? 18.608 -3.567 -16.645 1.00 82.38 118 GLN A O 1
ATOM 960 N N . ASP A 1 11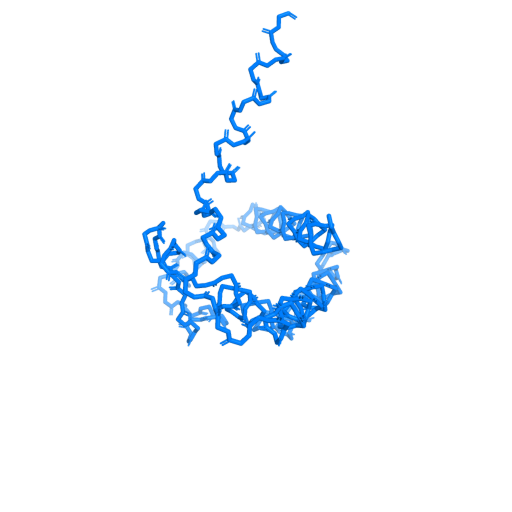9 ? 17.167 -5.242 -16.237 1.00 65.69 119 ASP A N 1
ATOM 961 C CA . ASP A 1 119 ? 17.506 -6.038 -17.429 1.00 65.69 119 ASP A CA 1
ATOM 962 C C . ASP A 1 119 ? 17.269 -5.258 -18.741 1.00 65.69 119 ASP A C 1
ATOM 964 O O . ASP A 1 119 ? 17.929 -5.486 -19.752 1.00 65.69 119 ASP A O 1
ATOM 968 N N . GLY A 1 120 ? 16.324 -4.311 -18.737 1.00 58.31 120 GLY A N 1
ATOM 969 C CA . GLY A 1 120 ? 16.085 -3.404 -19.864 1.00 58.31 120 GLY A CA 1
ATOM 970 C C . GLY A 1 120 ? 17.054 -2.218 -19.936 1.00 58.31 120 GLY A C 1
ATOM 971 O O . GLY A 1 120 ? 17.198 -1.632 -21.006 1.00 58.31 120 GLY A O 1
ATOM 972 N N . ALA A 1 121 ? 17.708 -1.867 -18.824 1.00 55.50 121 ALA A N 1
ATOM 973 C CA . ALA A 1 121 ? 18.668 -0.767 -18.748 1.00 55.50 121 ALA A CA 1
ATOM 974 C C . ALA A 1 121 ? 20.070 -1.185 -19.226 1.00 55.50 121 ALA A C 1
ATOM 976 O O . ALA A 1 121 ? 20.746 -0.384 -19.863 1.00 55.50 121 ALA A O 1
ATOM 977 N N . GLU A 1 122 ? 20.489 -2.438 -19.003 1.00 45.47 122 GLU A N 1
ATOM 978 C CA . GLU A 1 122 ? 21.787 -2.936 -19.501 1.00 45.47 122 GLU A CA 1
ATOM 979 C C . GLU A 1 122 ? 21.847 -3.085 -21.032 1.00 45.47 122 GLU A C 1
ATOM 981 O O . GLU A 1 122 ? 22.926 -3.034 -21.617 1.00 45.47 122 GLU A O 1
ATOM 986 N N . LEU A 1 123 ? 20.701 -3.201 -21.713 1.00 41.88 123 LEU A N 1
ATOM 987 C CA . LEU A 1 123 ? 20.639 -3.282 -23.179 1.00 41.88 123 LEU A CA 1
ATOM 988 C C . LEU A 1 123 ? 20.825 -1.927 -23.890 1.00 41.88 123 LEU A C 1
ATOM 990 O O . LEU A 1 123 ? 20.905 -1.897 -25.117 1.00 41.88 123 LEU A O 1
ATOM 994 N N . PHE A 1 124 ? 20.924 -0.820 -23.149 1.00 40.56 124 PHE A N 1
ATOM 995 C CA . PHE A 1 124 ? 21.198 0.513 -23.692 1.00 40.56 124 PHE A CA 1
ATOM 996 C C . PHE A 1 124 ? 22.168 1.275 -22.774 1.00 40.56 124 PHE A C 1
ATOM 998 O O . PHE A 1 124 ? 21.716 2.095 -21.971 1.00 40.56 124 PHE A O 1
ATOM 1005 N N . PRO A 1 125 ? 23.496 1.055 -22.885 1.00 40.19 125 PRO A N 1
ATOM 1006 C CA . PRO A 1 125 ? 24.465 1.725 -22.017 1.00 40.19 125 PRO A CA 1
ATOM 1007 C C . PRO A 1 125 ? 24.565 3.234 -22.269 1.00 40.19 125 PRO A C 1
ATOM 1009 O O . PRO A 1 125 ? 25.038 3.953 -21.403 1.00 40.19 125 PRO A O 1
ATOM 1012 N N . ASP A 1 126 ? 24.067 3.727 -23.405 1.00 40.50 126 ASP A N 1
ATOM 1013 C CA . ASP A 1 126 ? 24.066 5.147 -23.746 1.00 40.50 126 ASP A CA 1
ATOM 1014 C C . ASP A 1 126 ? 22.722 5.538 -24.362 1.00 40.50 126 ASP A C 1
ATOM 1016 O O . ASP A 1 126 ? 22.516 5.495 -25.576 1.00 40.50 126 ASP A O 1
ATOM 1020 N N . SER A 1 127 ? 21.761 5.933 -23.529 1.00 35.66 127 SER A N 1
ATOM 1021 C CA . SER A 1 127 ? 20.639 6.715 -24.038 1.00 35.66 127 SER A CA 1
ATOM 1022 C C . SER A 1 127 ? 20.115 7.677 -22.990 1.00 35.66 127 SER A C 1
ATOM 1024 O O . SER A 1 127 ? 19.153 7.416 -22.269 1.00 35.66 127 SER A O 1
ATOM 1026 N N . SER A 1 128 ? 20.693 8.872 -23.001 1.00 44.53 128 SER A N 1
ATOM 1027 C CA . SER A 1 128 ? 20.116 10.106 -22.464 1.00 44.53 128 SER A CA 1
ATOM 1028 C C . SER A 1 128 ? 18.771 10.495 -23.124 1.00 44.53 128 SER A C 1
ATOM 1030 O O . SER A 1 128 ? 18.442 11.676 -23.176 1.00 44.53 128 SER A O 1
ATOM 1032 N N . ALA A 1 129 ? 17.990 9.553 -23.674 1.00 43.25 129 ALA A N 1
ATOM 1033 C CA . ALA A 1 129 ? 16.846 9.857 -24.534 1.00 43.25 129 ALA A CA 1
ATOM 1034 C C . ALA A 1 129 ? 15.687 8.841 -24.518 1.00 43.25 129 ALA A C 1
ATOM 1036 O O . ALA A 1 129 ? 14.810 8.930 -25.374 1.00 43.25 129 ALA A O 1
ATOM 1037 N N . LEU A 1 130 ? 15.580 7.936 -23.541 1.00 41.97 130 LEU A N 1
ATOM 1038 C CA . LEU A 1 130 ? 14.289 7.284 -23.283 1.00 41.97 130 LEU A CA 1
ATOM 1039 C C . LEU A 1 130 ? 13.547 8.069 -22.206 1.00 41.97 130 LEU A C 1
ATOM 1041 O O . LEU A 1 130 ? 13.524 7.700 -21.032 1.00 41.97 130 LEU A O 1
ATOM 1045 N N . GLN A 1 131 ? 12.928 9.174 -22.639 1.00 44.38 131 GLN A N 1
ATOM 1046 C CA . GLN A 1 131 ? 11.809 9.799 -21.937 1.00 44.38 131 GLN A CA 1
ATOM 1047 C C . GLN A 1 131 ? 10.680 8.763 -21.818 1.00 44.38 131 GLN A C 1
ATOM 1049 O O . GLN A 1 131 ? 9.722 8.750 -22.588 1.00 44.38 131 GLN A O 1
ATOM 1054 N N . LEU A 1 132 ? 10.808 7.851 -20.854 1.00 45.41 132 LEU A N 1
ATOM 1055 C CA . LEU A 1 132 ? 9.681 7.120 -20.303 1.00 45.41 132 LEU A CA 1
ATOM 1056 C C . LEU A 1 132 ? 8.672 8.186 -19.889 1.00 45.41 132 LEU A C 1
ATOM 1058 O O . LEU A 1 132 ? 8.993 9.049 -19.070 1.00 45.41 132 LEU A O 1
ATOM 1062 N N . ALA A 1 133 ? 7.513 8.168 -20.551 1.00 41.38 133 ALA A N 1
ATOM 1063 C CA . ALA A 1 133 ? 6.480 9.180 -20.414 1.00 41.38 133 ALA A CA 1
ATOM 1064 C C . ALA A 1 133 ? 6.312 9.576 -18.937 1.00 41.38 133 ALA A C 1
ATOM 1066 O O . ALA A 1 133 ? 6.254 8.682 -18.083 1.00 41.38 133 ALA A O 1
ATOM 1067 N N . PRO A 1 134 ? 6.241 10.884 -18.618 1.00 44.38 134 PRO A N 1
ATOM 1068 C CA . PRO A 1 134 ? 6.084 11.331 -17.248 1.00 44.38 134 PRO A CA 1
ATOM 1069 C C . PRO A 1 134 ? 4.927 10.578 -16.598 1.00 44.38 134 PRO A C 1
ATOM 1071 O O . PRO A 1 134 ? 3.854 10.437 -17.191 1.00 44.38 134 PRO A O 1
ATOM 1074 N N . TYR A 1 135 ? 5.126 10.153 -15.352 1.00 48.06 135 TYR A N 1
ATOM 1075 C CA . TYR A 1 135 ? 4.130 9.484 -14.502 1.00 48.06 135 TYR A CA 1
ATOM 1076 C C . TYR A 1 135 ? 2.758 10.209 -14.458 1.00 48.06 135 TYR A C 1
ATOM 1078 O O . TYR A 1 135 ? 1.759 9.659 -14.004 1.00 48.06 135 TYR A O 1
ATOM 1086 N N . GLY A 1 136 ? 2.686 11.448 -14.967 1.00 45.50 136 GLY A N 1
ATOM 1087 C CA . GLY A 1 136 ? 1.469 12.234 -15.163 1.00 45.50 136 GLY A CA 1
ATOM 1088 C C . GLY A 1 136 ? 0.373 11.578 -16.012 1.00 45.50 136 GLY A C 1
ATOM 1089 O O . GLY A 1 136 ? -0.794 11.849 -15.744 1.00 45.50 136 GLY A O 1
ATOM 1090 N N . ASN A 1 137 ? 0.690 10.682 -16.955 1.00 43.97 137 ASN A N 1
ATOM 1091 C CA . ASN A 1 137 ? -0.346 10.071 -17.805 1.00 43.97 137 ASN A CA 1
ATOM 1092 C C . ASN A 1 137 ? -1.223 9.029 -17.083 1.00 43.97 137 ASN A C 1
ATOM 1094 O O . ASN A 1 137 ? -2.335 8.757 -17.535 1.00 43.97 137 ASN A O 1
ATOM 1098 N N . TYR A 1 138 ? -0.783 8.472 -15.948 1.00 47.34 138 TYR A N 1
ATOM 1099 C CA . TYR A 1 138 ? -1.553 7.446 -15.232 1.00 47.34 138 TYR A CA 1
ATOM 1100 C C . TYR A 1 138 ? -2.870 8.003 -14.663 1.00 47.34 138 TYR A C 1
ATOM 1102 O O . TYR A 1 138 ? -3.931 7.411 -14.844 1.00 47.34 138 TYR A O 1
ATOM 1110 N N . TYR A 1 139 ? -2.825 9.191 -14.053 1.00 46.66 139 TYR A N 1
ATOM 1111 C CA . TYR A 1 139 ? -4.018 9.851 -13.510 1.00 46.66 139 TYR A CA 1
ATOM 1112 C C . TYR A 1 139 ? -4.947 10.399 -14.599 1.00 46.66 139 TYR A C 1
ATOM 1114 O O . TYR A 1 139 ? -6.159 10.430 -14.416 1.00 46.66 139 TYR A O 1
ATOM 1122 N N . GLN A 1 140 ? -4.392 10.796 -15.745 1.00 49.22 140 GLN A N 1
ATOM 1123 C CA . GLN A 1 140 ? -5.169 11.325 -16.867 1.00 49.22 140 GLN A CA 1
ATOM 1124 C C . GLN A 1 140 ? -5.943 10.220 -17.604 1.00 49.22 140 GLN A C 1
ATOM 1126 O O . GLN A 1 140 ? -7.038 10.460 -18.103 1.00 49.22 140 GLN A O 1
ATOM 1131 N N . SER A 1 141 ? -5.412 8.993 -17.594 1.00 45.81 141 SER A N 1
ATOM 1132 C CA . SER A 1 141 ? -6.057 7.813 -18.188 1.00 45.81 141 SER A CA 1
ATOM 1133 C C . SER A 1 141 ? -7.244 7.300 -17.363 1.00 45.81 141 SER A C 1
ATOM 1135 O O . SER A 1 141 ? -8.177 6.739 -17.924 1.00 45.81 141 SER A O 1
ATOM 1137 N N . LEU A 1 142 ? -7.236 7.512 -16.041 1.00 49.50 142 LEU A N 1
ATOM 1138 C CA . LEU A 1 142 ? -8.319 7.084 -15.144 1.00 49.50 142 LEU A CA 1
ATOM 1139 C C . LEU A 1 142 ? -9.563 7.986 -15.225 1.00 49.50 142 LEU A C 1
ATOM 1141 O O . LEU A 1 142 ? -10.670 7.501 -15.032 1.00 49.50 142 LEU A O 1
ATOM 1145 N N . GLY A 1 143 ? -9.402 9.274 -15.550 1.00 42.97 143 GLY A N 1
ATOM 1146 C CA . GLY A 1 143 ? -10.527 10.213 -15.670 1.00 42.97 143 GLY A CA 1
ATOM 1147 C C . GLY A 1 143 ? -11.310 10.120 -16.986 1.00 42.97 143 GLY A C 1
ATOM 1148 O O . GLY A 1 143 ? -12.399 10.676 -17.087 1.00 42.97 143 GLY A O 1
ATOM 1149 N N . ALA A 1 144 ? -10.771 9.435 -17.999 1.00 46.41 144 ALA A N 1
ATOM 1150 C CA . ALA A 1 144 ? -11.404 9.333 -19.314 1.00 46.41 144 ALA A CA 1
ATOM 1151 C C . ALA A 1 144 ? -12.439 8.196 -19.413 1.00 46.41 144 ALA A C 1
ATOM 1153 O O . ALA A 1 144 ? -13.344 8.286 -20.236 1.00 46.41 144 ALA A O 1
ATOM 1154 N N . ASP A 1 145 ? -12.336 7.157 -18.575 1.00 45.34 145 ASP A N 1
ATOM 1155 C CA . ASP A 1 145 ? -13.209 5.970 -18.651 1.00 45.34 145 ASP A CA 1
ATOM 1156 C C . ASP A 1 145 ? -14.473 6.088 -17.767 1.00 45.34 145 ASP A C 1
ATOM 1158 O O . ASP A 1 145 ? -15.480 5.423 -18.004 1.00 45.34 145 ASP A O 1
ATOM 1162 N N . GLU A 1 146 ? -14.491 6.997 -16.781 1.00 43.66 146 GLU A N 1
ATOM 1163 C CA . GLU A 1 146 ? -15.688 7.236 -15.953 1.00 43.66 146 GLU A CA 1
ATOM 1164 C C . GLU A 1 146 ? -16.777 8.074 -16.648 1.00 43.66 146 GLU A C 1
ATOM 1166 O O . GLU A 1 146 ? -17.937 8.028 -16.234 1.00 43.66 146 GLU A O 1
ATOM 1171 N N . SER A 1 147 ? -16.464 8.797 -17.732 1.00 40.91 147 SER A N 1
ATOM 1172 C CA . SER A 1 147 ? -17.463 9.621 -18.438 1.00 40.91 147 SER A CA 1
ATOM 1173 C C . SER A 1 147 ? -18.357 8.829 -19.404 1.00 40.91 147 SER A C 1
ATOM 1175 O O . SER A 1 147 ? -19.386 9.340 -19.841 1.00 40.91 147 SER A O 1
ATOM 1177 N N . LEU A 1 148 ? -18.027 7.564 -19.692 1.00 45.06 148 LEU A N 1
ATOM 1178 C CA . LEU A 1 148 ? -18.732 6.724 -20.671 1.00 45.06 148 LEU A CA 1
ATOM 1179 C C . LEU A 1 148 ? -19.734 5.728 -20.058 1.00 45.06 148 LEU A C 1
ATOM 1181 O O . LEU A 1 148 ? -20.314 4.923 -20.781 1.00 45.06 148 LEU A O 1
ATOM 1185 N N . ARG A 1 149 ? -19.989 5.781 -18.741 1.00 48.19 149 ARG A N 1
ATOM 1186 C CA . ARG A 1 149 ? -20.995 4.926 -18.069 1.00 48.19 149 ARG A CA 1
ATOM 1187 C C . ARG A 1 149 ? -22.177 5.668 -17.451 1.00 48.19 149 ARG A C 1
ATOM 1189 O O . ARG A 1 149 ? -22.896 5.109 -16.626 1.00 48.19 149 ARG A O 1
ATOM 1196 N N . ARG A 1 150 ? -22.422 6.909 -17.866 1.00 42.78 150 ARG A N 1
ATOM 1197 C CA . ARG A 1 150 ? -23.655 7.615 -17.512 1.00 42.78 150 ARG A CA 1
ATOM 1198 C C . ARG A 1 150 ? -24.269 8.259 -18.753 1.00 42.78 150 ARG A C 1
ATOM 1200 O O . ARG A 1 150 ? -24.093 9.445 -18.995 1.00 42.78 150 ARG A O 1
ATOM 1207 N N . THR A 1 151 ? -24.959 7.446 -19.546 1.00 37.72 151 THR A N 1
ATOM 1208 C CA . THR A 1 151 ? -26.065 7.849 -20.429 1.00 37.72 151 THR A CA 1
ATOM 1209 C C . THR A 1 151 ? -27.050 6.699 -20.525 1.00 37.72 151 THR A C 1
ATOM 1211 O O . THR A 1 151 ? -26.584 5.542 -20.610 1.00 37.72 151 THR A O 1
#

pLDDT: mean 78.68, std 19.58, range [35.66, 97.5]

InterPro domains:
  IPR001400 Somatotropi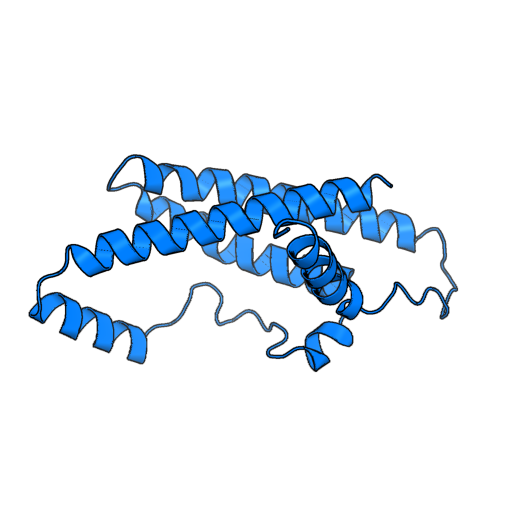n/prolactin [PF00103] (4-89)
  IPR001400 Somatotropin/prolactin [PTHR11417] (4-122)
  IPR009079 Four-helical cytokine-like, core [G3DSA:1.20.1250.10] (2-151)
  IPR009079 Four-helical cytokine-like, core [SSF47266] (4-150)
  IPR018116 Somatotropin hormone, conserved site [PS00266] (49-82)

Radius of gyration: 19.0 Å; chains: 1; bounding box: 50×31×51 Å

Foldseek 3Di:
DVLVVLVVVLVVLVVVLVVLVVVVVVVVCVPDDPVVNVVVVVCVVPDDDLCNVQDDDPDLVSVQPDDPLRNLVSVLVVLVSVLVVLVVQPPDDPSSNVNNVSSVVSSVSSVVSNVVVVVVCVVPVDDPPPPPDGPVVVVVVVVVVVVPPDD

Organism: Epinephelus akaara (NCBI:txid215347)

Secondary structure (DSSP, 8-state):
-HHHHHHHHHHHHHHHHHHHHHHHHHHHHHHS-HHHHHHHHHHHTT---TTTTS----SHHHHHHS-HHHHHHHHHHHHHHHHTGGGGGGGSSTTGGGHHHHHHHHHHHHHHHHHHHHHHHTT-SS-TT-----THHHHHHHTTTGGGS--

Sequence (151 aa):
TRGQRLFSIAVSRVQHLHLLAQRLFSDFESSLQTEEQRQLNKIFLQDFCNSDYIISPIDKHETQRSSVLKLSSISYRLVESWEFPSRSLSGGSAPRNQIFPKLSELKTGILLLIRANQDGAELFPDSSALQLAPYGNYYQSLGADESLRRT